Protein AF-A0AA88MVT5-F1 (afdb_monomer)

Solvent-accessible surface area (backbone atoms only — not comparable to full-atom values): 6649 Å² total; per-residue (Å²): 140,63,81,72,53,60,62,51,31,63,56,31,55,73,47,91,48,63,70,52,25,51,55,19,49,52,51,50,52,51,51,51,50,51,44,56,59,72,68,46,84,79,80,82,76,71,88,89,72,100,61,94,56,89,53,75,59,62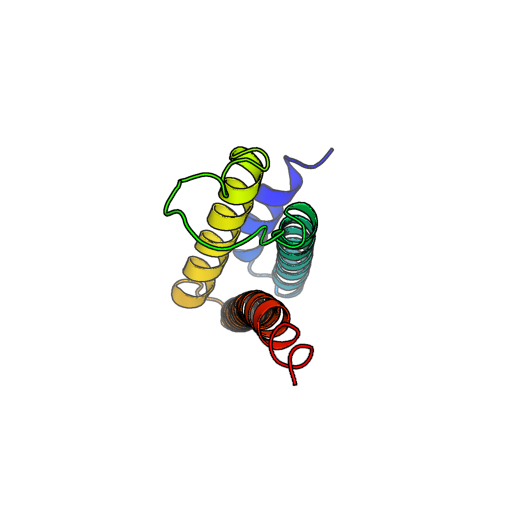,54,66,57,59,49,51,46,50,52,50,53,51,50,40,54,49,38,43,74,68,49,92,48,62,74,59,18,53,51,33,50,50,51,54,50,52,56,54,49,54,56,50,50,69,62,50,68,74,66,72,81,80,122

Foldseek 3Di:
DPPVVLVVLLVQCVDPDPVSNVVSLVVLLVVLVVLLPLLPLDPPDDDDDPDPCSCVPPVVSVVVSVVSLVSLVCCLPPPPDPVSNVSSVVSNVVSVVVVVVSVVVVVPVPD

Sequence (111 aa):
MDVRDGAAAWEALASRDSCSRDAAMEHIEQEVKKKVESIGPIPKTSSSSLSSSLLSSCPGKAQDLNCALARVLMLSKRCPYEDVRERCIWLLRGVQKAEVKAAKETAEEEE

Secondary structure (DSSP, 8-state):
--HHHHHHHHHHTT-S-HHHHHHHHHHHHHHHHHHHHHH-------S----S-TT-STHHHHHHHHHHHHHHHHHHHH-S-HHHHHHHHHHHHHHHHHHHHHHHGGGSS--

pLDDT: mean 71.64, std 20.13, range [31.83, 92.19]

Nearest PDB structures (foldseek):
  2n9d-assembly1_A  TM=5.831E-01  e=3.824E-01  Homo sapiens
  8gjg-assembly1_A  TM=3.797E-01  e=1.468E+00  synthetic construct
  7zjh-assembly1_C  TM=4.313E-01  e=6.306E+00  Rattus norvegicus
  8sfi-assembly1_A  TM=3.349E-01  e=3.808E+00  Acidaminococcus sp. BV3L6
  2ib0-assembly1_B  TM=3.682E-01  e=7.892E+00  Mycobacterium tuberculosis

Mean predicted aligned error: 12.02 Å

Organism: Tachysurus vachellii (NCBI:txid175792)

Structure (mmCIF, N/CA/C/O backbone):
data_AF-A0AA88MVT5-F1
#
_entry.id   AF-A0AA88MVT5-F1
#
loop_
_atom_site.group_PDB
_atom_site.id
_atom_site.type_symbol
_atom_site.label_atom_id
_atom_site.label_alt_id
_atom_site.label_comp_id
_atom_site.label_asym_id
_atom_site.label_entity_id
_atom_site.label_seq_id
_atom_site.pdbx_PDB_ins_code
_atom_site.Cartn_x
_atom_site.Cartn_y
_atom_site.Cartn_z
_atom_site.occupancy
_atom_site.B_iso_or_equiv
_atom_site.auth_seq_id
_atom_site.auth_comp_id
_atom_site.auth_asym_id
_atom_site.auth_atom_id
_atom_site.pdbx_PDB_model_num
ATOM 1 N N . MET A 1 1 ? -1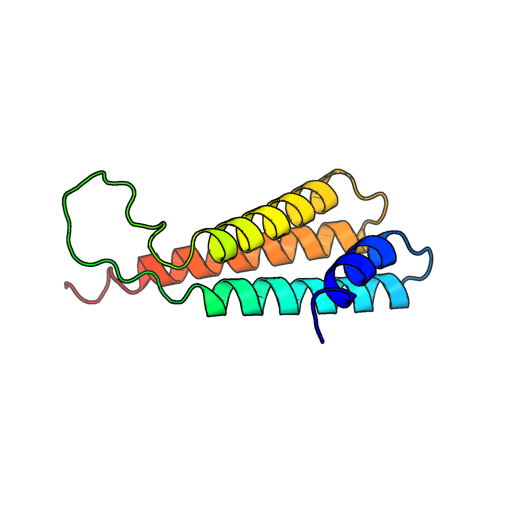.243 18.768 3.867 1.00 35.53 1 MET A N 1
ATOM 2 C CA . MET A 1 1 ? -1.368 18.730 2.395 1.00 35.53 1 MET A CA 1
ATOM 3 C C . MET A 1 1 ? -1.318 17.253 2.029 1.00 35.53 1 MET A C 1
ATOM 5 O O . MET A 1 1 ? -0.227 16.774 1.800 1.00 35.53 1 MET A O 1
ATOM 9 N N . ASP A 1 2 ? -2.425 16.499 2.076 1.00 41.00 2 ASP A N 1
ATOM 10 C CA . ASP A 1 2 ? -2.290 15.019 2.142 1.00 41.00 2 ASP A CA 1
ATOM 11 C C . ASP A 1 2 ? -3.286 14.222 1.284 1.00 41.00 2 ASP A C 1
ATOM 13 O O . ASP A 1 2 ? -3.071 13.048 1.020 1.00 41.00 2 ASP A O 1
ATOM 17 N N . VAL A 1 3 ? -4.354 14.835 0.762 1.00 45.38 3 VAL A N 1
ATOM 18 C CA . VAL A 1 3 ? -5.363 14.091 -0.027 1.00 45.38 3 VAL A CA 1
ATOM 19 C C . VAL A 1 3 ? -4.891 13.798 -1.461 1.00 45.38 3 VAL A C 1
ATOM 21 O O . VAL A 1 3 ? -5.389 12.880 -2.106 1.00 45.38 3 VAL A O 1
ATOM 24 N N . ARG A 1 4 ? -3.908 14.553 -1.975 1.00 47.16 4 ARG A N 1
ATOM 25 C CA . ARG A 1 4 ? -3.379 14.362 -3.339 1.00 47.16 4 ARG A CA 1
ATOM 26 C C . ARG A 1 4 ? -2.341 13.241 -3.439 1.00 47.16 4 ARG A C 1
ATOM 28 O O . ARG A 1 4 ? -2.143 12.731 -4.536 1.00 47.16 4 ARG A O 1
ATOM 35 N N . ASP A 1 5 ? -1.717 12.860 -2.327 1.00 56.91 5 ASP A N 1
ATOM 36 C CA . ASP A 1 5 ? -0.586 11.925 -2.323 1.00 56.91 5 ASP A CA 1
ATOM 37 C C . ASP A 1 5 ? -1.040 10.454 -2.297 1.00 56.91 5 ASP A C 1
ATOM 39 O O . ASP A 1 5 ? -0.512 9.618 -3.027 1.00 56.91 5 ASP A O 1
ATOM 43 N N . GLY A 1 6 ? -2.127 10.154 -1.575 1.00 62.28 6 GLY A N 1
ATOM 44 C CA . GLY A 1 6 ? -2.676 8.796 -1.506 1.00 62.28 6 GLY A CA 1
ATOM 45 C C . GLY A 1 6 ? -3.075 8.243 -2.878 1.00 62.28 6 GLY A C 1
ATOM 46 O O . GLY A 1 6 ? -2.707 7.126 -3.224 1.00 62.28 6 GLY A O 1
ATOM 47 N N . ALA A 1 7 ? -3.763 9.035 -3.710 1.00 73.00 7 ALA A N 1
ATOM 48 C CA . ALA A 1 7 ? -4.141 8.619 -5.065 1.00 73.00 7 ALA A CA 1
ATOM 49 C C . ALA A 1 7 ? -2.920 8.376 -5.971 1.00 73.00 7 ALA A C 1
ATOM 51 O O . ALA A 1 7 ? -2.905 7.407 -6.724 1.00 73.00 7 ALA A O 1
ATOM 52 N N . ALA A 1 8 ? -1.886 9.215 -5.863 1.00 78.62 8 ALA A N 1
ATOM 53 C CA . ALA A 1 8 ? -0.654 9.057 -6.629 1.00 78.62 8 ALA A CA 1
ATOM 54 C C . ALA A 1 8 ? 0.109 7.778 -6.244 1.00 78.62 8 ALA A C 1
ATOM 56 O O . ALA A 1 8 ? 0.645 7.107 -7.125 1.00 78.62 8 ALA A O 1
ATOM 57 N N . ALA A 1 9 ? 0.101 7.396 -4.962 1.00 83.50 9 ALA A N 1
ATOM 58 C CA . ALA A 1 9 ? 0.717 6.152 -4.506 1.00 83.50 9 ALA A CA 1
ATOM 59 C C . ALA A 1 9 ? 0.040 4.910 -5.114 1.00 83.50 9 ALA A C 1
ATOM 61 O O . ALA A 1 9 ? 0.726 4.000 -5.572 1.00 83.50 9 ALA A O 1
ATOM 62 N N . TRP A 1 10 ? -1.294 4.882 -5.205 1.00 85.12 10 TRP A N 1
ATOM 63 C CA . TRP A 1 10 ? -1.997 3.762 -5.847 1.00 85.12 10 TRP A CA 1
ATOM 64 C C . TRP A 1 10 ? -1.678 3.641 -7.343 1.00 85.12 10 TRP A C 1
ATOM 66 O O . TRP A 1 10 ? -1.498 2.528 -7.833 1.00 85.12 10 TRP A O 1
ATOM 76 N N . GLU A 1 11 ? -1.559 4.763 -8.059 1.00 87.12 11 GLU A N 1
ATOM 77 C CA . GLU A 1 11 ? -1.177 4.772 -9.480 1.00 87.12 11 GLU A CA 1
ATOM 78 C C . GLU A 1 11 ? 0.290 4.355 -9.687 1.00 87.12 11 GLU A C 1
ATOM 80 O O . GLU A 1 11 ? 0.618 3.649 -10.643 1.00 87.12 11 GLU A O 1
ATOM 85 N N . ALA A 1 12 ? 1.182 4.716 -8.760 1.00 88.38 12 ALA A N 1
ATOM 86 C CA . ALA A 1 12 ? 2.596 4.352 -8.817 1.00 88.38 12 ALA A CA 1
ATOM 87 C C . ALA A 1 12 ? 2.843 2.834 -8.694 1.00 88.38 12 ALA A C 1
ATOM 89 O O . ALA A 1 12 ? 3.860 2.344 -9.188 1.00 88.38 12 ALA A O 1
ATOM 90 N N . LEU A 1 13 ? 1.892 2.059 -8.151 1.00 86.25 13 LEU A N 1
ATOM 91 C CA . LEU A 1 13 ? 1.944 0.589 -8.172 1.00 86.25 13 LEU A CA 1
ATOM 92 C C . LEU A 1 13 ? 1.870 -0.009 -9.583 1.00 86.25 13 LEU A C 1
ATOM 94 O O . LEU A 1 13 ? 2.301 -1.143 -9.793 1.00 86.25 13 LEU A O 1
ATOM 98 N N . ALA A 1 14 ? 1.325 0.731 -10.553 1.00 84.62 14 ALA A N 1
ATOM 99 C CA . ALA A 1 14 ? 1.285 0.313 -11.950 1.00 84.62 14 ALA A CA 1
ATOM 100 C C . ALA A 1 14 ? 2.601 0.604 -12.699 1.00 84.62 14 ALA A C 1
ATOM 102 O O . ALA A 1 14 ? 2.778 0.128 -13.827 1.00 84.62 14 ALA A O 1
ATOM 103 N N . SER A 1 15 ? 3.525 1.358 -12.086 1.00 87.00 15 SER A N 1
ATOM 104 C CA . SER A 1 15 ? 4.814 1.721 -12.680 1.00 87.00 15 SER A CA 1
ATOM 105 C C . SER A 1 15 ? 5.623 0.484 -13.069 1.00 87.00 15 SER A C 1
ATOM 107 O O . SER A 1 15 ? 5.567 -0.550 -12.412 1.00 87.00 15 SER A O 1
ATOM 109 N N . ARG A 1 16 ? 6.400 0.580 -14.151 1.00 87.69 16 ARG A N 1
ATOM 110 C CA . ARG A 1 16 ? 7.308 -0.504 -14.570 1.00 87.69 16 ARG A CA 1
ATOM 111 C C . ARG A 1 16 ? 8.572 -0.573 -13.720 1.00 87.69 16 ARG A C 1
ATOM 113 O O . ARG A 1 16 ? 9.258 -1.589 -13.738 1.00 87.69 16 ARG A O 1
ATOM 120 N N . ASP A 1 17 ? 8.885 0.509 -13.021 1.00 89.25 17 ASP A N 1
ATOM 121 C CA . ASP A 1 17 ? 10.062 0.606 -12.174 1.00 89.25 17 ASP A CA 1
ATOM 122 C C . ASP A 1 17 ? 9.792 -0.050 -10.813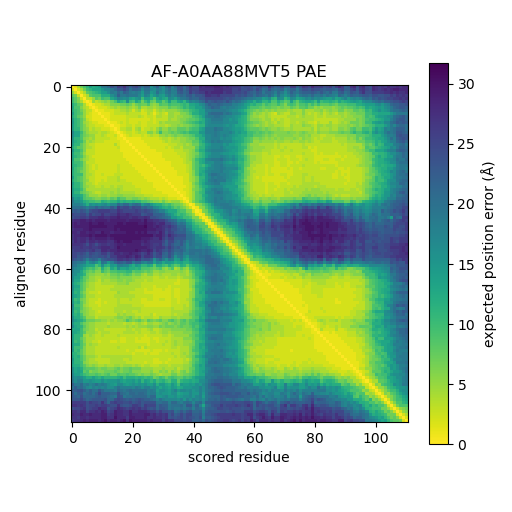 1.00 89.25 17 ASP A C 1
ATOM 124 O O . ASP A 1 17 ? 8.787 0.240 -10.160 1.00 89.25 17 ASP A O 1
ATOM 128 N N . SER A 1 18 ? 10.662 -0.970 -10.390 1.00 86.62 18 SER A N 1
ATOM 129 C CA . SER A 1 18 ? 10.514 -1.656 -9.101 1.00 86.62 18 SER A CA 1
ATOM 130 C C . SER A 1 18 ? 10.648 -0.692 -7.930 1.00 86.62 18 SER A C 1
ATOM 132 O O . SER A 1 18 ? 9.778 -0.700 -7.070 1.00 86.62 18 SER A O 1
ATOM 134 N N . CYS A 1 19 ? 11.634 0.210 -7.951 1.00 87.56 19 CYS A N 1
ATOM 135 C CA . CYS A 1 19 ? 11.843 1.180 -6.875 1.00 87.56 19 CYS A CA 1
ATOM 136 C C . CYS A 1 19 ? 10.620 2.091 -6.684 1.00 87.56 19 CYS A C 1
ATOM 138 O O . CYS A 1 19 ? 10.217 2.370 -5.557 1.00 87.56 19 CYS A O 1
ATOM 140 N N . SER A 1 20 ? 9.980 2.508 -7.780 1.00 89.38 20 SER A N 1
ATOM 141 C CA . SER A 1 20 ? 8.731 3.273 -7.748 1.00 89.38 20 SER A CA 1
ATOM 142 C C . SER A 1 20 ? 7.575 2.492 -7.116 1.00 89.38 20 SER A C 1
ATOM 144 O O . SER A 1 20 ? 6.794 3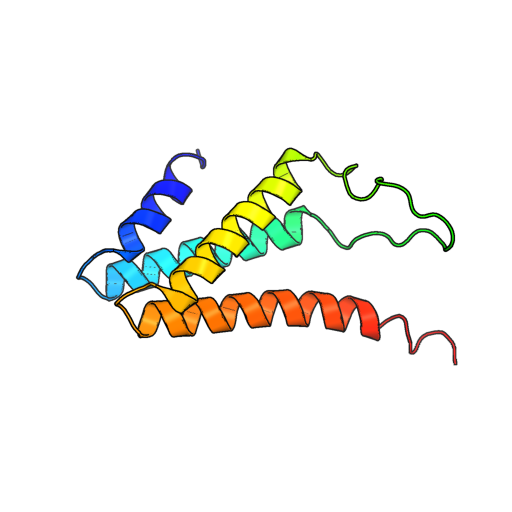.077 -6.367 1.00 89.38 20 SER A O 1
ATOM 146 N N . ARG A 1 21 ? 7.438 1.194 -7.417 1.00 90.94 21 ARG A N 1
ATOM 147 C CA . ARG A 1 21 ? 6.389 0.340 -6.832 1.00 90.94 21 ARG A CA 1
ATOM 148 C C . ARG A 1 21 ? 6.655 0.050 -5.359 1.00 90.94 21 ARG A C 1
ATOM 150 O O . ARG A 1 21 ? 5.720 0.053 -4.563 1.00 90.94 21 ARG A O 1
ATOM 157 N N . ASP A 1 22 ? 7.917 -0.155 -5.001 1.00 88.88 22 ASP A N 1
ATOM 158 C CA . ASP A 1 22 ? 8.360 -0.354 -3.626 1.00 88.88 22 ASP A CA 1
ATOM 159 C C . ASP A 1 22 ? 8.038 0.863 -2.756 1.00 88.88 22 ASP A C 1
ATOM 161 O O . ASP A 1 22 ? 7.365 0.714 -1.737 1.00 88.88 22 ASP A O 1
ATOM 165 N N . ALA A 1 23 ? 8.431 2.064 -3.191 1.00 90.31 23 ALA A N 1
ATOM 166 C CA . ALA A 1 23 ? 8.146 3.307 -2.475 1.00 90.31 23 ALA A CA 1
ATOM 167 C C . ALA A 1 23 ? 6.634 3.574 -2.357 1.00 90.31 23 ALA A C 1
ATOM 169 O O . ALA A 1 23 ? 6.144 4.013 -1.316 1.00 90.31 23 ALA A O 1
ATOM 170 N N . ALA A 1 24 ? 5.872 3.261 -3.409 1.00 91.81 24 ALA A N 1
ATOM 171 C CA . ALA A 1 24 ? 4.417 3.352 -3.386 1.00 91.81 24 ALA A CA 1
ATOM 172 C C . ALA A 1 24 ? 3.789 2.389 -2.365 1.00 91.81 24 ALA A C 1
ATOM 174 O O . ALA A 1 24 ? 2.905 2.788 -1.605 1.00 91.81 24 ALA A O 1
ATOM 175 N N . MET A 1 25 ? 4.267 1.141 -2.308 1.00 91.12 25 MET A N 1
ATOM 176 C CA . MET A 1 25 ? 3.824 0.167 -1.310 1.00 91.12 25 MET A CA 1
ATOM 177 C C . MET A 1 25 ? 4.154 0.615 0.111 1.00 91.12 25 MET A C 1
ATOM 179 O O . MET A 1 25 ? 3.285 0.532 0.973 1.00 91.12 25 MET A O 1
ATOM 183 N N . GLU A 1 26 ? 5.358 1.134 0.359 1.00 90.62 26 GLU A N 1
ATOM 184 C CA . GLU A 1 26 ? 5.723 1.672 1.675 1.00 90.62 26 GLU A CA 1
ATOM 185 C C . GLU A 1 26 ? 4.775 2.797 2.100 1.00 90.62 26 GLU A C 1
ATOM 187 O O . GLU A 1 26 ? 4.291 2.806 3.233 1.00 90.62 26 GLU A O 1
ATOM 192 N N . HIS A 1 27 ? 4.441 3.709 1.184 1.00 89.94 27 HIS A N 1
ATOM 193 C CA . HIS A 1 27 ? 3.512 4.794 1.482 1.00 89.94 27 HIS A CA 1
ATOM 194 C C . HIS A 1 27 ? 2.109 4.273 1.834 1.00 89.94 27 HIS A C 1
ATOM 196 O O . HIS A 1 27 ? 1.512 4.698 2.825 1.00 89.94 27 HIS A O 1
ATOM 202 N N . ILE A 1 28 ? 1.608 3.288 1.082 1.00 90.06 28 ILE A N 1
ATOM 203 C CA . ILE A 1 28 ? 0.318 2.633 1.339 1.00 90.06 28 ILE A CA 1
ATOM 204 C C . ILE A 1 28 ? 0.314 1.911 2.692 1.00 90.06 28 ILE A C 1
ATOM 206 O O . ILE A 1 28 ? -0.660 2.007 3.438 1.00 90.06 28 ILE A O 1
ATOM 210 N N . GLU A 1 29 ? 1.390 1.204 3.039 1.00 89.69 29 GLU A N 1
ATOM 211 C CA . GLU A 1 29 ? 1.519 0.515 4.325 1.00 89.69 29 GLU A CA 1
ATOM 212 C C . GLU A 1 29 ? 1.477 1.495 5.502 1.00 89.69 29 GLU A C 1
ATOM 214 O O . GLU A 1 29 ? 0.776 1.248 6.489 1.00 89.69 29 GLU A O 1
ATOM 219 N N . GLN A 1 30 ? 2.182 2.625 5.392 1.00 88.19 30 GLN A N 1
ATOM 220 C CA . GLN A 1 30 ? 2.141 3.687 6.399 1.00 88.19 30 GLN A CA 1
ATOM 221 C C . GLN A 1 30 ? 0.748 4.307 6.501 1.00 88.19 30 GLN A C 1
ATOM 223 O O . GLN A 1 30 ? 0.257 4.537 7.606 1.00 88.19 30 GLN A O 1
ATOM 228 N N . GLU A 1 31 ? 0.079 4.538 5.370 1.00 87.69 31 GLU A N 1
ATOM 229 C CA . GLU A 1 31 ? -1.269 5.095 5.351 1.00 87.69 31 GLU A CA 1
ATOM 230 C C . GLU A 1 31 ? -2.279 4.152 6.021 1.00 87.69 31 GLU A C 1
ATOM 232 O O . GLU A 1 31 ? -3.058 4.586 6.872 1.00 87.69 31 GLU A O 1
ATOM 237 N N . VAL A 1 32 ? -2.240 2.855 5.696 1.00 86.44 32 VAL A N 1
ATOM 238 C CA . VAL A 1 32 ? -3.099 1.839 6.321 1.00 86.44 32 VAL A CA 1
ATOM 239 C C . VAL A 1 32 ? -2.804 1.732 7.813 1.00 86.44 32 VAL A C 1
ATOM 241 O O . VAL A 1 32 ? -3.742 1.756 8.607 1.00 86.44 32 VAL A O 1
ATOM 244 N N . LYS A 1 33 ? -1.530 1.686 8.221 1.00 84.69 33 LYS A N 1
ATOM 245 C CA . LYS A 1 33 ? -1.147 1.645 9.640 1.00 84.69 33 LYS A CA 1
ATOM 246 C C . LYS A 1 33 ? -1.662 2.872 10.395 1.00 84.69 33 LYS A C 1
ATOM 248 O O . LYS A 1 33 ? -2.348 2.720 11.401 1.00 84.69 33 LYS A O 1
ATOM 253 N N . LYS A 1 34 ? -1.430 4.073 9.862 1.00 84.69 34 LYS A N 1
ATOM 254 C CA . LYS A 1 34 ? -1.909 5.336 10.441 1.00 84.69 34 LYS A CA 1
ATOM 255 C C . LYS A 1 34 ? -3.434 5.379 10.538 1.00 84.69 34 LYS A C 1
ATOM 257 O O . LYS A 1 34 ? -3.972 5.887 11.517 1.00 84.69 34 LYS A O 1
ATOM 262 N N . LYS A 1 35 ? -4.148 4.855 9.537 1.00 83.56 35 LYS A N 1
ATOM 263 C CA . LYS A 1 35 ? -5.616 4.749 9.549 1.00 83.56 35 LYS A CA 1
ATOM 264 C C . LYS A 1 35 ? -6.108 3.762 10.611 1.00 83.56 35 LYS A C 1
ATOM 266 O O . LYS A 1 35 ? -7.050 4.092 11.323 1.00 83.56 35 LYS A O 1
ATOM 271 N N . VAL A 1 36 ? -5.462 2.602 10.751 1.00 81.06 36 VAL A N 1
ATOM 272 C CA . VAL A 1 36 ? -5.756 1.614 11.807 1.00 81.06 36 VAL A CA 1
ATOM 273 C C . VAL A 1 36 ? -5.541 2.229 13.192 1.00 81.06 36 VAL A C 1
ATOM 275 O O . VAL A 1 36 ? -6.436 2.174 14.030 1.00 81.06 36 VAL A O 1
ATOM 278 N N . GLU A 1 37 ? -4.409 2.899 13.413 1.00 80.38 37 GLU A N 1
ATOM 279 C CA . GLU A 1 37 ? -4.112 3.606 14.667 1.00 80.38 37 GLU A CA 1
ATOM 280 C C . GLU A 1 37 ? -5.091 4.761 14.927 1.00 80.38 37 GLU A C 1
ATOM 282 O O . GLU A 1 37 ? -5.536 4.959 16.056 1.00 80.38 37 GLU A O 1
ATOM 287 N N . SER A 1 38 ? -5.485 5.503 13.884 1.00 74.62 38 SER A N 1
ATOM 288 C CA . SER A 1 38 ? -6.425 6.625 13.996 1.00 74.62 38 SER A CA 1
ATOM 289 C C . SER A 1 38 ? -7.850 6.196 14.346 1.00 74.62 38 SER A C 1
ATOM 291 O O . SER A 1 38 ? -8.623 7.046 14.798 1.00 74.62 38 SER A O 1
ATOM 293 N N . ILE A 1 39 ? -8.233 4.944 14.093 1.00 71.69 39 ILE A N 1
ATOM 294 C CA . ILE A 1 39 ? -9.529 4.408 14.531 1.00 71.69 39 ILE A CA 1
ATOM 295 C C . ILE A 1 39 ? -9.498 4.110 16.040 1.00 71.69 39 ILE A C 1
ATOM 297 O O . ILE A 1 39 ? -10.547 4.154 16.681 1.00 71.69 39 ILE A O 1
ATOM 301 N N . GLY A 1 40 ? -8.302 3.944 16.617 1.00 57.56 40 GLY A N 1
ATOM 302 C CA . GLY A 1 40 ? -8.079 3.661 18.032 1.00 57.56 40 GLY A CA 1
ATOM 303 C C . GLY A 1 40 ? -8.432 2.217 18.416 1.00 57.56 40 GLY A C 1
ATOM 304 O O . GLY A 1 40 ? -9.104 1.515 17.655 1.00 57.56 40 GLY A O 1
ATOM 305 N N . PRO A 1 41 ? -7.993 1.738 19.597 1.00 53.19 41 PRO A N 1
ATOM 306 C CA . PRO A 1 41 ? -8.509 0.496 20.158 1.00 53.19 41 PRO A 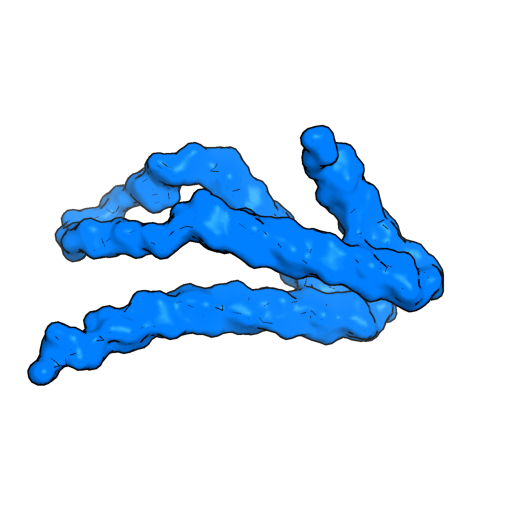CA 1
ATOM 307 C C . PRO A 1 41 ? -10.014 0.660 20.366 1.00 53.19 41 PRO A C 1
ATOM 309 O O . PRO A 1 41 ? -10.450 1.597 21.030 1.00 53.19 41 PRO A O 1
ATOM 312 N N . ILE A 1 42 ? -10.806 -0.234 19.774 1.00 52.78 42 ILE A N 1
ATOM 313 C CA . ILE A 1 42 ? -12.258 -0.270 19.958 1.00 52.78 42 ILE A CA 1
ATOM 314 C C . ILE A 1 42 ? -12.510 -0.444 21.465 1.00 52.78 42 ILE A C 1
ATOM 316 O O . ILE A 1 42 ? -12.207 -1.521 21.989 1.00 52.78 42 ILE A O 1
ATOM 320 N N . PRO A 1 43 ? -13.049 0.555 22.192 1.00 38.62 43 PRO A N 1
ATOM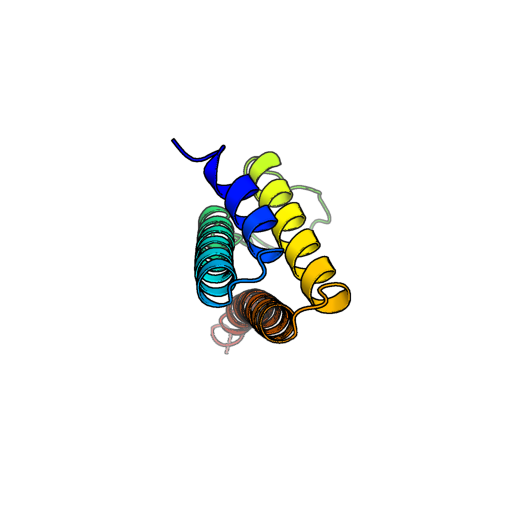 321 C CA . PRO A 1 43 ? -13.437 0.339 23.571 1.00 38.62 43 PRO A CA 1
ATOM 322 C C . PRO A 1 43 ? -14.643 -0.598 23.545 1.00 38.62 43 PRO A C 1
ATOM 324 O O . PRO A 1 43 ? -15.746 -0.204 23.166 1.00 38.62 43 PRO A O 1
ATOM 327 N N . LYS A 1 44 ? -14.440 -1.865 23.918 1.00 46.75 44 LYS A N 1
ATOM 328 C CA . LYS A 1 44 ? -15.543 -2.773 24.232 1.00 46.75 44 LYS A CA 1
ATOM 329 C C . LYS A 1 44 ? -16.100 -2.366 25.595 1.00 46.75 44 LYS A C 1
ATOM 331 O O . LYS A 1 44 ? -15.765 -2.969 26.607 1.00 46.75 44 LYS A O 1
ATOM 336 N N . THR A 1 45 ? -16.944 -1.337 25.645 1.00 39.59 45 THR A N 1
ATOM 337 C CA . THR A 1 45 ? -17.839 -1.195 26.797 1.00 39.59 45 THR A CA 1
ATOM 338 C C . THR A 1 45 ? -18.895 -2.281 26.687 1.00 39.59 45 THR A C 1
ATOM 340 O O . THR A 1 45 ? -19.666 -2.289 25.732 1.00 39.59 45 THR A O 1
ATOM 343 N N . SER A 1 46 ? -18.837 -3.198 27.649 1.00 39.41 46 SER A N 1
ATOM 344 C CA . SER A 1 46 ? -19.856 -4.126 28.129 1.00 39.41 46 SER A CA 1
ATOM 345 C C . SER A 1 46 ? -20.896 -4.637 27.131 1.00 39.41 46 SER A C 1
ATOM 347 O O . SER A 1 46 ? -21.767 -3.919 26.657 1.00 39.41 46 SER A O 1
ATOM 349 N N . SER A 1 47 ? -20.809 -5.949 26.920 1.00 51.44 47 SER A N 1
ATOM 350 C CA . SER A 1 47 ? -21.905 -6.912 26.799 1.00 51.44 47 SER A CA 1
ATOM 351 C C . SER A 1 47 ? -23.325 -6.365 26.573 1.00 51.44 47 SER A C 1
ATOM 353 O O . SER A 1 47 ? -23.875 -5.626 27.385 1.00 51.44 47 SER A O 1
ATOM 355 N N . SER A 1 48 ? -23.972 -6.927 25.549 1.00 39.66 48 SER A N 1
ATOM 356 C CA . SER A 1 48 ? -25.425 -6.926 25.344 1.00 39.66 48 SER A CA 1
ATOM 357 C C . SER A 1 48 ? -26.037 -5.689 24.673 1.00 39.66 48 SER A C 1
ATOM 359 O O . SER A 1 48 ? -26.865 -4.976 25.230 1.00 39.66 48 SER A O 1
ATOM 361 N N . SER A 1 49 ? -25.715 -5.487 23.396 1.00 31.83 49 SER A N 1
ATOM 362 C CA . SER A 1 49 ? -26.746 -5.236 22.378 1.00 31.83 49 SER A CA 1
ATOM 363 C C . SER A 1 49 ? -26.136 -5.198 20.989 1.00 31.83 49 SER A C 1
ATOM 365 O O . SER A 1 49 ? -25.200 -4.453 20.710 1.00 31.83 49 SER A O 1
ATOM 367 N N . LEU A 1 50 ? -26.738 -5.974 20.096 1.00 48.16 50 LEU A N 1
ATOM 368 C CA . LEU A 1 50 ? -26.742 -5.714 18.665 1.00 48.16 50 LEU A CA 1
ATOM 369 C C . LEU A 1 50 ? -27.235 -4.279 18.435 1.00 48.16 50 LEU A C 1
ATOM 371 O O . LEU A 1 50 ? -28.433 -4.027 18.393 1.00 48.16 50 LEU A O 1
ATOM 375 N N . SER A 1 51 ? -26.324 -3.323 18.321 1.00 32.88 51 SER A N 1
ATOM 376 C CA . SER A 1 51 ? -26.647 -2.000 17.806 1.00 32.88 51 SER A CA 1
ATOM 377 C C . SER A 1 51 ? -25.375 -1.395 17.246 1.00 32.88 51 SER A C 1
ATOM 379 O O . SER A 1 51 ? -24.441 -1.124 17.994 1.00 32.88 51 SER A O 1
ATOM 381 N N . SER A 1 52 ? -25.296 -1.348 15.916 1.00 40.16 52 SER A N 1
ATOM 382 C CA . SER A 1 52 ? -24.959 -0.215 15.035 1.00 40.16 52 SER A CA 1
ATOM 383 C C . SER A 1 52 ? -24.183 1.010 15.570 1.00 40.16 52 SER A C 1
ATOM 385 O O . SER A 1 52 ? -24.257 2.075 14.966 1.00 40.16 52 SER A O 1
ATOM 387 N N . SER A 1 53 ? -23.409 0.892 16.646 1.00 35.31 53 SER A N 1
ATOM 388 C CA . SER A 1 53 ? -22.763 2.003 17.359 1.00 35.31 53 SER A CA 1
ATOM 389 C C . SER A 1 53 ? -21.238 2.003 17.223 1.00 35.31 53 SER A C 1
ATOM 391 O O . SER A 1 53 ? -20.593 2.972 17.613 1.00 35.31 53 SER A O 1
ATOM 393 N N . LEU A 1 54 ? -20.648 1.000 16.557 1.00 46.47 54 LEU A N 1
ATOM 394 C CA . LEU A 1 54 ? -19.239 1.042 16.121 1.00 46.47 54 LEU A CA 1
ATOM 395 C C . LEU A 1 54 ? -18.981 2.086 15.011 1.00 46.47 54 LEU A C 1
ATOM 397 O O . LEU A 1 54 ? -17.836 2.343 14.654 1.00 46.47 54 LEU A O 1
ATOM 401 N N . LEU A 1 55 ? -20.032 2.729 14.490 1.00 45.66 55 LEU A N 1
ATOM 402 C CA . LEU A 1 55 ? -19.957 3.845 13.538 1.00 45.66 55 LEU A CA 1
ATOM 403 C C . LEU A 1 55 ? -19.819 5.221 14.219 1.00 45.66 55 LEU A C 1
ATOM 405 O O . LEU A 1 55 ? -19.736 6.237 13.531 1.00 45.66 55 LEU A O 1
ATOM 409 N N . SER A 1 56 ? -19.767 5.277 15.557 1.00 41.00 56 SER A N 1
ATOM 410 C CA . SER A 1 56 ? -19.660 6.535 16.312 1.00 41.00 56 SER A CA 1
ATOM 411 C C . SER A 1 56 ? -18.223 7.072 16.452 1.00 41.00 56 SER A C 1
ATOM 413 O O . SER A 1 56 ? -17.992 8.026 17.192 1.00 41.00 56 SER A O 1
ATOM 415 N N . SER A 1 57 ? -17.251 6.509 15.728 1.00 46.41 57 SER A N 1
ATOM 416 C CA . SER A 1 57 ? -15.994 7.188 15.400 1.00 46.41 57 SER A CA 1
ATOM 417 C C . SER A 1 57 ? -16.095 7.607 13.940 1.00 46.41 57 SER A C 1
ATOM 419 O O . SER A 1 57 ? -15.919 6.780 13.056 1.00 46.41 57 SER A O 1
ATOM 421 N N . CYS A 1 58 ? -16.510 8.860 13.716 1.00 44.28 58 CYS A N 1
ATOM 422 C CA . CYS A 1 58 ? -16.632 9.554 12.427 1.00 44.28 58 CYS A CA 1
ATOM 423 C C . CYS A 1 58 ? -16.728 8.601 11.204 1.00 44.28 58 CYS A C 1
ATOM 425 O O . CYS A 1 58 ? -15.680 8.197 10.692 1.00 44.28 58 CYS A O 1
ATOM 427 N N . PRO A 1 59 ? -17.932 8.237 10.712 1.00 55.50 59 PRO A N 1
ATOM 428 C CA . PRO A 1 59 ? -18.141 7.134 9.757 1.00 55.50 59 PRO A CA 1
ATOM 429 C C . PRO A 1 59 ? -17.260 7.203 8.500 1.00 55.50 59 PRO A C 1
ATOM 431 O O . PRO A 1 59 ? -16.914 6.169 7.933 1.00 55.50 59 PRO A O 1
ATOM 434 N N . GLY A 1 60 ? -16.812 8.402 8.116 1.00 62.97 60 GLY A N 1
ATOM 435 C CA . GLY A 1 60 ? -15.849 8.592 7.034 1.00 62.97 60 GLY A CA 1
ATOM 436 C C . GLY A 1 60 ? -14.485 7.921 7.253 1.00 62.97 60 GLY A C 1
ATOM 437 O O . GLY A 1 60 ? -13.914 7.432 6.290 1.00 62.97 60 GLY A O 1
ATOM 438 N N . LYS A 1 61 ? -13.957 7.834 8.484 1.00 68.44 61 LYS A N 1
ATOM 439 C CA . LYS A 1 61 ? -12.607 7.287 8.747 1.00 68.44 61 LYS A CA 1
ATOM 440 C C . LYS A 1 61 ? -12.558 5.760 8.684 1.00 68.44 61 LYS A C 1
ATOM 442 O O . LYS A 1 61 ? -11.655 5.198 8.070 1.00 68.44 61 LYS A O 1
ATOM 447 N N . ALA A 1 62 ? -13.538 5.090 9.293 1.00 72.25 62 ALA A N 1
ATOM 448 C CA . ALA A 1 62 ? -13.661 3.634 9.219 1.00 72.25 62 ALA A CA 1
ATOM 449 C C . ALA A 1 62 ? -13.981 3.177 7.786 1.00 72.25 62 ALA A C 1
ATOM 451 O O . ALA A 1 62 ? -13.428 2.185 7.309 1.00 72.25 62 ALA A O 1
ATOM 452 N N . GLN A 1 63 ? -14.820 3.937 7.073 1.00 79.75 63 GLN A N 1
ATOM 453 C CA . GLN A 1 63 ? -15.098 3.701 5.6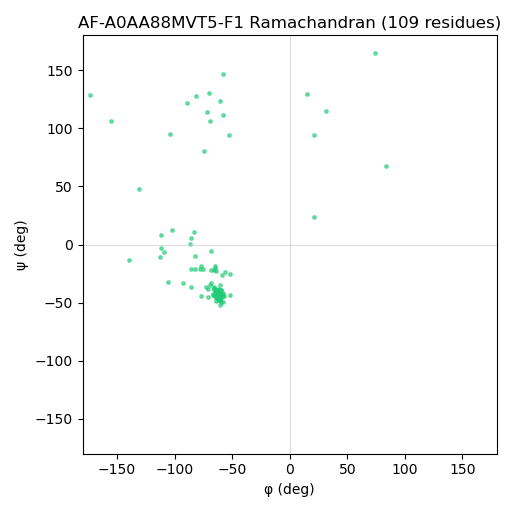60 1.00 79.75 63 GLN A CA 1
ATOM 454 C C . GLN A 1 63 ? -13.849 3.899 4.789 1.00 79.75 63 GLN A C 1
ATOM 456 O O . GLN A 1 63 ? -13.602 3.085 3.905 1.00 79.75 63 GLN A O 1
ATOM 461 N N . ASP A 1 64 ? -13.030 4.920 5.056 1.00 83.50 64 ASP A N 1
ATOM 462 C CA . ASP A 1 64 ? -11.780 5.168 4.327 1.00 83.50 64 ASP A CA 1
ATOM 463 C C . ASP A 1 64 ? -10.747 4.045 4.540 1.00 83.50 64 ASP A C 1
ATOM 465 O O . ASP A 1 64 ? -10.137 3.574 3.577 1.00 83.50 64 ASP A O 1
ATOM 469 N N . LEU A 1 65 ? -10.613 3.519 5.768 1.00 84.62 65 LEU A N 1
ATOM 470 C CA . LEU A 1 65 ? -9.803 2.317 6.009 1.00 84.62 65 LEU A CA 1
ATOM 471 C C . LEU A 1 65 ? -10.355 1.105 5.251 1.00 84.62 65 LEU A C 1
ATOM 473 O O . LEU A 1 65 ? -9.589 0.385 4.614 1.00 84.62 65 LEU A O 1
ATOM 477 N N . ASN A 1 66 ? -11.668 0.871 5.296 1.00 85.56 66 ASN A N 1
ATOM 478 C CA . ASN A 1 66 ? -12.275 -0.260 4.598 1.00 85.56 66 ASN A CA 1
ATOM 479 C C . ASN A 1 66 ? -12.045 -0.177 3.079 1.00 85.56 66 ASN A C 1
ATOM 481 O O . ASN A 1 66 ? -11.633 -1.160 2.465 1.00 85.56 66 ASN A O 1
ATOM 485 N N . CYS A 1 67 ? -12.209 1.010 2.489 1.00 87.38 67 CYS A N 1
ATOM 486 C CA . CYS A 1 67 ? -11.904 1.276 1.084 1.00 87.38 67 CYS A CA 1
ATOM 487 C C . CYS A 1 67 ? -10.430 1.002 0.746 1.00 87.38 67 CYS A C 1
ATOM 489 O O . CYS A 1 67 ? -10.139 0.395 -0.290 1.00 87.38 67 CYS A O 1
ATOM 491 N N . ALA A 1 68 ? -9.498 1.417 1.610 1.00 87.31 68 ALA A N 1
ATOM 492 C CA . ALA A 1 68 ? -8.074 1.143 1.435 1.00 87.31 68 ALA A CA 1
ATOM 493 C C . ALA A 1 68 ? -7.782 -0.366 1.492 1.00 87.31 68 ALA A C 1
ATOM 495 O O . ALA A 1 68 ? -7.165 -0.909 0.577 1.00 87.31 68 ALA A O 1
ATOM 496 N N . LEU A 1 69 ? -8.298 -1.074 2.501 1.00 88.94 69 LEU A N 1
ATOM 497 C CA . LEU A 1 69 ? -8.132 -2.524 2.641 1.00 88.94 69 LEU A CA 1
ATOM 498 C C . LEU A 1 69 ? -8.754 -3.296 1.471 1.00 88.94 69 LEU A C 1
ATOM 500 O O . LEU A 1 69 ? -8.152 -4.251 0.980 1.00 88.94 69 LEU A O 1
ATOM 504 N N . ALA A 1 70 ? -9.918 -2.868 0.978 1.00 89.75 70 ALA A N 1
ATOM 505 C CA . ALA A 1 70 ? -10.549 -3.453 -0.200 1.00 89.75 70 ALA A CA 1
ATOM 506 C C . ALA A 1 70 ? -9.666 -3.294 -1.449 1.00 89.75 70 ALA A C 1
ATOM 508 O O . ALA A 1 70 ? -9.490 -4.259 -2.195 1.00 89.75 70 ALA A O 1
ATOM 509 N N . ARG A 1 71 ? -9.045 -2.122 -1.654 1.00 90.69 71 ARG A N 1
ATOM 510 C CA . ARG A 1 71 ? -8.065 -1.922 -2.737 1.00 90.69 71 ARG A CA 1
ATOM 511 C C . ARG A 1 71 ? -6.847 -2.831 -2.592 1.00 90.69 71 ARG A C 1
ATOM 513 O O . ARG A 1 71 ? -6.499 -3.504 -3.561 1.00 90.69 71 ARG A O 1
ATOM 520 N N . VAL A 1 72 ? -6.240 -2.911 -1.404 1.00 91.25 72 VAL A N 1
ATOM 521 C CA . VAL A 1 72 ? -5.107 -3.824 -1.130 1.00 91.25 72 VAL A CA 1
ATOM 522 C C . VAL A 1 72 ? -5.494 -5.272 -1.435 1.00 91.25 72 VAL A C 1
ATOM 524 O O . VAL A 1 72 ? -4.750 -6.002 -2.094 1.00 91.25 72 VAL A O 1
ATOM 527 N N . LEU A 1 73 ? -6.688 -5.692 -1.014 1.00 90.31 73 LEU A N 1
ATOM 528 C CA . LEU A 1 73 ? -7.206 -7.027 -1.286 1.00 90.31 73 LEU A CA 1
ATOM 529 C C . LEU A 1 73 ? -7.366 -7.278 -2.787 1.00 90.31 73 LEU A C 1
ATOM 531 O O . LEU A 1 73 ? -6.935 -8.324 -3.275 1.00 90.31 73 LEU A O 1
ATOM 535 N N . MET A 1 74 ? -7.926 -6.327 -3.534 1.00 91.12 74 MET A N 1
ATOM 536 C CA . MET A 1 74 ? -8.039 -6.441 -4.988 1.00 91.12 74 MET A CA 1
ATOM 537 C C . MET A 1 74 ? -6.666 -6.557 -5.661 1.00 91.12 74 MET A C 1
ATOM 539 O O . MET A 1 74 ? -6.486 -7.423 -6.521 1.00 91.12 74 MET A O 1
ATOM 543 N N . LEU A 1 75 ? -5.689 -5.749 -5.242 1.00 89.81 75 LEU A N 1
ATOM 544 C CA . LEU A 1 75 ? -4.321 -5.784 -5.767 1.00 89.81 75 LEU A CA 1
ATOM 545 C C . LEU A 1 75 ? -3.637 -7.124 -5.493 1.00 89.81 75 LEU A C 1
ATOM 547 O O . LEU A 1 75 ? -3.059 -7.702 -6.410 1.00 89.81 75 LEU A O 1
ATOM 551 N N . SER A 1 76 ? -3.810 -7.692 -4.297 1.00 90.06 76 SER A N 1
ATOM 552 C CA . SER A 1 76 ? -3.255 -9.009 -3.947 1.00 90.06 76 SER A CA 1
ATOM 553 C C . SER A 1 76 ? -3.687 -10.143 -4.889 1.00 90.06 76 SER A C 1
ATOM 555 O O . SER A 1 76 ? -3.006 -11.163 -4.991 1.00 90.06 76 SER A O 1
ATOM 557 N N . LYS A 1 77 ? -4.828 -9.984 -5.575 1.00 89.19 77 LYS A N 1
ATOM 558 C CA . LYS A 1 77 ? -5.403 -10.992 -6.476 1.00 89.19 77 LYS A CA 1
ATOM 559 C C . LYS A 1 77 ? -5.240 -10.661 -7.954 1.00 89.19 77 LYS A C 1
ATOM 561 O O . LYS A 1 77 ? -5.168 -11.581 -8.760 1.00 89.19 77 LYS A O 1
ATOM 566 N N . ARG A 1 78 ? -5.250 -9.376 -8.318 1.00 88.56 78 ARG A N 1
ATOM 567 C CA . ARG A 1 78 ? -5.330 -8.924 -9.718 1.00 88.56 78 ARG A CA 1
ATOM 568 C C . ARG A 1 78 ? -4.068 -8.229 -10.226 1.00 88.56 78 ARG A C 1
ATOM 570 O O . ARG A 1 78 ? -3.979 -7.988 -11.424 1.00 88.56 78 ARG A O 1
ATOM 577 N N . CYS A 1 79 ? -3.116 -7.883 -9.356 1.00 86.81 79 CYS A N 1
ATOM 578 C CA . CYS A 1 79 ? -1.911 -7.176 -9.778 1.00 86.81 79 CYS A CA 1
ATOM 579 C C . CYS A 1 79 ? -0.991 -8.103 -10.605 1.00 86.81 79 CYS A C 1
ATOM 581 O O . CYS A 1 79 ? -0.695 -9.220 -10.156 1.00 86.81 79 CYS A O 1
ATOM 583 N N . PRO A 1 80 ? -0.512 -7.666 -11.791 1.00 88.50 80 PRO A N 1
ATOM 584 C CA . PRO A 1 80 ? 0.407 -8.460 -12.615 1.00 88.50 80 PRO A CA 1
ATOM 585 C C . PRO A 1 80 ? 1.769 -8.665 -11.934 1.00 88.50 80 PRO A C 1
ATOM 587 O O . PRO A 1 80 ? 2.478 -9.624 -12.224 1.00 88.50 80 PRO A O 1
ATOM 590 N N . TYR A 1 81 ? 2.101 -7.788 -10.993 1.00 89.44 81 TYR A N 1
ATOM 591 C CA . TYR A 1 81 ? 3.363 -7.728 -10.282 1.00 89.44 81 TYR A CA 1
ATOM 592 C C . TYR A 1 81 ? 3.366 -8.594 -9.017 1.00 89.44 81 TYR A C 1
ATOM 594 O O . TYR A 1 81 ? 2.523 -8.421 -8.138 1.00 89.44 81 TYR A O 1
ATOM 602 N N . GLU A 1 82 ? 4.298 -9.542 -8.927 1.00 90.12 82 GLU A N 1
ATOM 603 C CA . GLU A 1 82 ? 4.359 -10.520 -7.832 1.00 90.12 82 GLU A CA 1
ATOM 604 C C . GLU A 1 82 ? 4.787 -9.927 -6.491 1.00 90.12 82 GLU A C 1
ATOM 606 O O . GLU A 1 82 ? 4.114 -10.141 -5.486 1.00 90.12 82 GLU A O 1
ATOM 611 N N . ASP A 1 83 ? 5.826 -9.104 -6.504 1.00 89.62 83 ASP A N 1
ATOM 612 C CA . ASP A 1 83 ? 6.310 -8.307 -5.376 1.00 89.62 83 ASP A CA 1
ATOM 613 C C . ASP A 1 83 ? 5.201 -7.466 -4.722 1.00 89.62 83 ASP A C 1
ATOM 615 O O . ASP A 1 83 ? 5.054 -7.454 -3.497 1.00 89.62 83 ASP A O 1
ATOM 619 N N . VAL A 1 84 ? 4.351 -6.827 -5.532 1.00 90.19 84 VAL A N 1
ATOM 620 C CA . VAL A 1 84 ? 3.196 -6.068 -5.028 1.00 90.19 84 VAL A CA 1
ATOM 621 C C . VAL A 1 84 ? 2.172 -7.005 -4.381 1.00 90.19 84 VAL A C 1
ATOM 623 O O . VAL A 1 84 ? 1.674 -6.715 -3.292 1.00 90.19 84 VAL A O 1
ATOM 626 N N . ARG A 1 85 ? 1.866 -8.155 -5.004 1.00 92.19 85 ARG A N 1
ATOM 627 C CA . ARG A 1 85 ? 0.909 -9.123 -4.43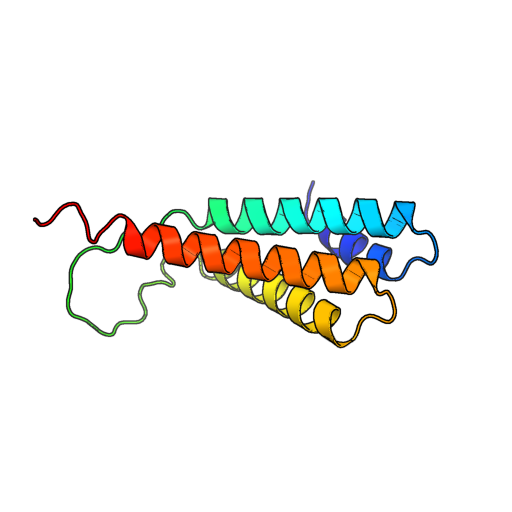8 1.00 92.19 85 ARG A CA 1
ATOM 628 C C . ARG A 1 85 ? 1.367 -9.648 -3.081 1.00 92.19 85 ARG A C 1
ATOM 630 O O . ARG A 1 85 ? 0.558 -9.682 -2.154 1.00 92.19 85 ARG A O 1
ATOM 637 N N . GLU A 1 86 ? 2.628 -10.056 -2.961 1.00 91.94 86 GLU A N 1
ATOM 638 C CA . GLU A 1 86 ? 3.180 -10.601 -1.718 1.00 91.94 86 GLU A CA 1
ATOM 639 C C . GLU A 1 86 ? 3.117 -9.585 -0.578 1.00 91.94 86 GLU A C 1
ATOM 641 O O . GLU A 1 86 ? 2.614 -9.906 0.505 1.00 91.94 86 GLU A O 1
ATOM 646 N N . ARG A 1 87 ? 3.522 -8.335 -0.837 1.00 91.31 87 ARG A N 1
ATOM 647 C CA . ARG A 1 87 ? 3.418 -7.260 0.157 1.00 91.31 87 ARG A CA 1
ATOM 648 C C . ARG A 1 87 ? 1.977 -6.967 0.553 1.00 91.31 87 ARG A C 1
ATOM 650 O O . ARG A 1 87 ? 1.684 -6.877 1.743 1.00 91.31 87 ARG A O 1
ATOM 657 N N . CYS A 1 88 ? 1.043 -6.908 -0.401 1.00 90.88 88 CYS A N 1
ATOM 658 C CA . CYS A 1 88 ? -0.378 -6.738 -0.085 1.00 90.88 88 CYS A CA 1
ATOM 659 C C . CYS A 1 88 ? -0.909 -7.862 0.825 1.00 90.88 88 CYS A C 1
ATOM 661 O O . CYS A 1 88 ? -1.654 -7.595 1.768 1.00 90.88 88 CYS A O 1
ATOM 663 N N . ILE A 1 89 ? -0.525 -9.120 0.577 1.00 91.31 89 ILE A N 1
ATOM 664 C CA . ILE A 1 89 ? -0.915 -10.257 1.429 1.00 91.31 89 ILE A CA 1
ATOM 665 C C . ILE A 1 89 ? -0.324 -10.103 2.833 1.00 91.31 89 ILE A C 1
ATOM 667 O O . ILE A 1 89 ? -1.016 -10.360 3.822 1.00 91.31 89 ILE A O 1
ATOM 671 N N . TRP A 1 90 ? 0.941 -9.689 2.931 1.00 90.62 90 TRP A N 1
ATOM 672 C CA . TRP A 1 90 ? 1.612 -9.482 4.210 1.00 90.62 90 TRP A CA 1
ATOM 673 C C . TRP A 1 90 ? 0.952 -8.364 5.027 1.00 90.62 90 TRP A C 1
ATOM 675 O O . TRP A 1 90 ? 0.639 -8.576 6.200 1.00 90.62 90 TRP A O 1
ATOM 685 N N . LEU A 1 91 ? 0.624 -7.239 4.385 1.00 89.25 91 LEU A N 1
ATOM 686 C CA . LEU A 1 91 ? -0.106 -6.124 4.989 1.00 89.25 91 LEU A CA 1
ATOM 687 C C . LEU A 1 91 ? -1.470 -6.570 5.541 1.00 89.25 91 LEU A C 1
ATOM 689 O O . LEU A 1 91 ? -1.774 -6.322 6.707 1.00 89.25 91 LEU A O 1
ATOM 693 N N . LEU A 1 92 ? -2.267 -7.295 4.747 1.00 88.75 92 LEU A N 1
ATOM 694 C CA . LEU A 1 92 ? -3.579 -7.799 5.179 1.00 88.75 92 LEU A CA 1
ATOM 695 C C . LEU A 1 92 ? -3.470 -8.747 6.381 1.00 88.75 92 LEU A C 1
ATOM 697 O O . LEU A 1 92 ? -4.262 -8.654 7.318 1.00 88.75 92 LEU A O 1
ATOM 701 N N . ARG A 1 93 ? -2.466 -9.633 6.390 1.00 88.06 93 ARG A N 1
ATOM 702 C CA . ARG A 1 93 ? -2.201 -10.517 7.536 1.00 88.06 93 ARG A CA 1
ATOM 703 C C . ARG A 1 93 ? -1.769 -9.737 8.776 1.00 88.06 93 ARG A C 1
ATOM 705 O O . ARG A 1 93 ? -2.128 -10.135 9.881 1.00 88.06 93 ARG A O 1
ATOM 712 N N . GLY A 1 94 ? -0.990 -8.669 8.610 1.00 83.69 94 GLY A N 1
ATO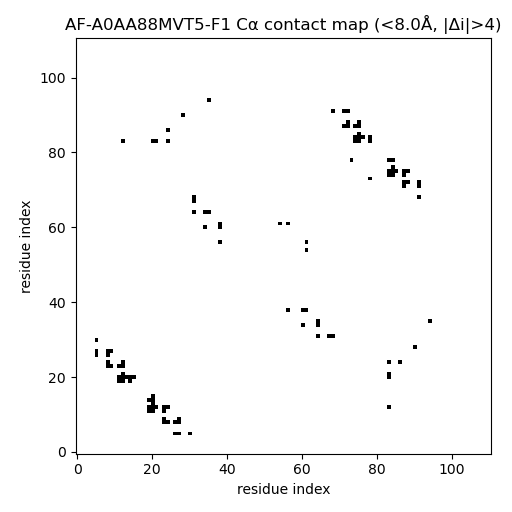M 713 C CA . GLY A 1 94 ? -0.568 -7.791 9.701 1.00 83.69 94 GLY A CA 1
ATOM 714 C C . GLY A 1 94 ? -1.758 -7.129 10.392 1.00 83.69 94 GLY A C 1
ATOM 715 O O . GLY A 1 94 ? -1.869 -7.203 11.615 1.00 83.69 94 GLY A O 1
ATOM 716 N N . VAL A 1 95 ? -2.688 -6.583 9.603 1.00 79.38 95 VAL A N 1
ATOM 717 C CA . VAL A 1 95 ? -3.927 -5.974 10.111 1.00 79.38 95 VAL A CA 1
ATOM 718 C C . VAL A 1 95 ? -4.792 -7.011 10.837 1.00 79.38 95 VAL A C 1
ATOM 720 O O . VAL A 1 95 ? -5.163 -6.792 11.985 1.00 79.38 95 VAL A O 1
ATOM 723 N N . GLN A 1 96 ? -5.017 -8.189 10.242 1.00 76.81 96 GLN A N 1
ATOM 724 C CA . GLN A 1 96 ? -5.800 -9.260 10.882 1.00 76.81 96 GLN A CA 1
ATOM 725 C C . GLN A 1 96 ? -5.172 -9.769 12.190 1.00 76.81 96 GLN A C 1
ATOM 727 O O . GLN A 1 96 ? -5.873 -10.043 13.161 1.00 76.81 96 GLN A O 1
ATOM 732 N N . LYS A 1 97 ? -3.840 -9.906 12.253 1.00 68.94 97 LYS A N 1
ATOM 733 C CA . LYS A 1 97 ? -3.146 -10.338 13.480 1.00 68.94 97 LYS A CA 1
ATOM 734 C C . LYS A 1 97 ? -3.221 -9.297 14.596 1.00 68.94 97 LYS A C 1
ATOM 736 O O . LYS A 1 97 ? -3.256 -9.689 15.762 1.00 68.94 97 LYS A O 1
ATOM 741 N N . ALA A 1 98 ? -3.233 -8.009 14.258 1.00 60.41 98 ALA A N 1
ATOM 742 C CA . ALA A 1 98 ? -3.404 -6.941 15.237 1.00 60.41 98 ALA A CA 1
ATOM 743 C C . ALA A 1 98 ? -4.789 -7.014 15.904 1.00 60.41 98 ALA A C 1
ATOM 745 O O . ALA A 1 98 ? -4.883 -6.898 17.123 1.00 60.41 98 ALA A O 1
ATOM 746 N N . GLU A 1 99 ? -5.840 -7.322 15.136 1.00 53.06 99 GLU A N 1
ATOM 747 C CA . GLU A 1 99 ? -7.192 -7.527 15.676 1.00 53.06 99 GLU A CA 1
ATOM 748 C C . GLU A 1 99 ? -7.279 -8.761 16.593 1.00 53.06 99 GLU A C 1
ATOM 750 O O . GLU A 1 99 ? -7.936 -8.723 17.632 1.00 53.06 99 GLU A O 1
ATOM 755 N N . VAL A 1 100 ? -6.578 -9.850 16.253 1.00 54.78 100 VAL A N 1
ATOM 756 C CA . VAL A 1 100 ? -6.591 -11.089 17.054 1.00 54.78 100 VAL A CA 1
ATOM 757 C C . VAL A 1 100 ? -5.808 -10.948 18.363 1.00 54.78 100 VAL A C 1
ATOM 759 O O . VAL A 1 100 ? -6.240 -11.487 19.379 1.00 54.78 100 VAL A O 1
ATOM 762 N N . LYS A 1 101 ? -4.682 -10.219 18.386 1.00 47.78 101 LYS A N 1
ATOM 763 C CA . LYS A 1 101 ? -3.952 -9.954 19.641 1.00 47.78 101 LYS A CA 1
ATOM 764 C C . LYS A 1 101 ? -4.772 -9.107 20.611 1.00 47.78 101 LYS A C 1
ATOM 766 O O . LYS A 1 101 ? -4.899 -9.496 21.767 1.00 47.78 101 LYS A O 1
ATOM 771 N N . ALA A 1 102 ? -5.424 -8.056 20.111 1.00 49.50 102 ALA A N 1
ATOM 772 C CA . ALA A 1 102 ? -6.350 -7.256 20.911 1.00 49.50 102 ALA A CA 1
ATOM 773 C C . ALA A 1 102 ? -7.513 -8.088 21.492 1.00 49.50 102 ALA A C 1
ATOM 775 O O . ALA A 1 102 ? -8.063 -7.735 22.528 1.00 49.50 102 ALA A O 1
ATOM 776 N N . ALA A 1 103 ? -7.891 -9.199 20.846 1.00 50.81 103 ALA A N 1
ATOM 777 C CA . ALA A 1 103 ? -8.914 -10.117 21.346 1.00 50.81 103 ALA A CA 1
ATOM 778 C C . ALA A 1 103 ? -8.388 -11.182 22.328 1.00 50.81 103 ALA A C 1
ATOM 780 O O . ALA A 1 103 ? -9.188 -11.748 23.070 1.00 50.81 103 ALA A O 1
ATOM 781 N N . LYS A 1 104 ? -7.081 -11.485 22.322 1.00 45.19 104 LYS A N 1
ATOM 782 C CA . LYS A 1 104 ? -6.484 -12.536 23.163 1.00 45.19 104 LYS A CA 1
ATOM 783 C C . LYS A 1 104 ? -5.952 -12.007 24.497 1.00 45.19 104 LYS A C 1
ATOM 785 O O . LYS A 1 104 ? -6.058 -12.716 25.488 1.00 45.19 104 LYS A O 1
ATOM 790 N N . GLU A 1 105 ? -5.439 -10.779 24.552 1.00 45.34 105 GLU A N 1
ATOM 791 C CA . GLU A 1 105 ? -4.973 -10.182 25.820 1.00 45.34 105 GLU A CA 1
ATOM 792 C C . GLU A 1 105 ? -6.109 -9.961 26.835 1.00 45.34 105 GLU A C 1
ATOM 794 O O . GLU A 1 105 ? -5.856 -9.902 28.027 1.00 45.34 105 GLU A O 1
ATOM 799 N N . THR A 1 106 ? -7.372 -9.953 26.400 1.00 46.53 106 THR A N 1
ATOM 800 C CA . THR A 1 106 ? -8.540 -9.872 27.293 1.00 46.53 106 THR A CA 1
ATOM 801 C C . THR A 1 106 ? -9.015 -11.222 27.845 1.00 46.53 106 THR A C 1
ATOM 803 O O . THR A 1 106 ? -10.079 -11.271 28.448 1.00 46.53 106 THR A O 1
ATOM 806 N N . ALA A 1 107 ? -8.302 -12.324 27.586 1.00 47.09 107 ALA A N 1
ATOM 807 C CA . ALA A 1 107 ? -8.687 -13.662 28.051 1.00 47.09 107 ALA A CA 1
ATOM 808 C C . ALA A 1 107 ? -7.786 -14.220 29.169 1.00 47.09 107 ALA A C 1
ATOM 810 O O . ALA A 1 107 ? -8.102 -15.276 29.698 1.00 47.09 107 ALA A O 1
ATOM 811 N N . GLU A 1 108 ? -6.690 -13.540 29.527 1.00 46.16 108 GLU A N 1
ATOM 812 C CA . GLU A 1 108 ? -5.787 -13.966 30.617 1.00 46.16 108 GLU A CA 1
ATOM 813 C C . GLU A 1 108 ? -5.810 -13.029 31.840 1.00 46.16 108 GLU A C 1
ATOM 815 O O . GLU A 1 108 ? -5.014 -13.203 32.754 1.00 46.16 108 GLU A O 1
ATOM 820 N N . GLU A 1 109 ? -6.726 -12.054 31.896 1.00 43.28 109 GLU A N 1
ATOM 821 C CA . GLU A 1 109 ? -6.935 -11.208 33.091 1.00 43.28 109 GLU A CA 1
ATOM 822 C C . GLU A 1 109 ? -8.185 -11.623 33.904 1.00 43.28 109 GLU A C 1
ATOM 824 O O . GLU A 1 109 ? -8.625 -10.902 34.795 1.00 43.28 109 GLU A O 1
ATOM 829 N N . GLU A 1 110 ? -8.760 -12.794 33.603 1.00 48.59 110 GLU A N 1
ATOM 830 C CA . GLU A 1 110 ? -9.883 -13.399 34.339 1.00 48.59 110 GLU A CA 1
ATOM 831 C C . GLU A 1 110 ? -9.600 -14.882 34.675 1.00 48.59 110 GLU A C 1
ATOM 833 O O . GLU A 1 110 ? -10.438 -15.752 34.441 1.00 48.59 110 GLU A O 1
ATOM 838 N N . GLU A 1 111 ? -8.407 -15.180 35.208 1.00 38.75 111 GLU A N 1
ATOM 839 C CA . GLU A 1 111 ? -8.131 -16.430 35.948 1.00 38.75 111 GLU A CA 1
ATOM 840 C C . GLU A 1 111 ? -7.394 -16.155 37.266 1.00 38.75 111 GLU A C 1
ATOM 842 O O . GLU A 1 111 ? -6.384 -15.412 37.247 1.00 38.75 111 GLU A O 1
#

Radius of gyration: 16.68 Å; Cα contacts (8 Å, |Δi|>4): 57; chains: 1; bounding box: 39×35×50 Å